Protein AF-A0A4P9TJW1-F1 (afdb_monomer)

pLDDT: mean 71.36, std 14.73, range [41.41, 89.25]

Secondary structure (DSSP, 8-state):
----TTSEE-TTT--S-EEE-TTSTTGGG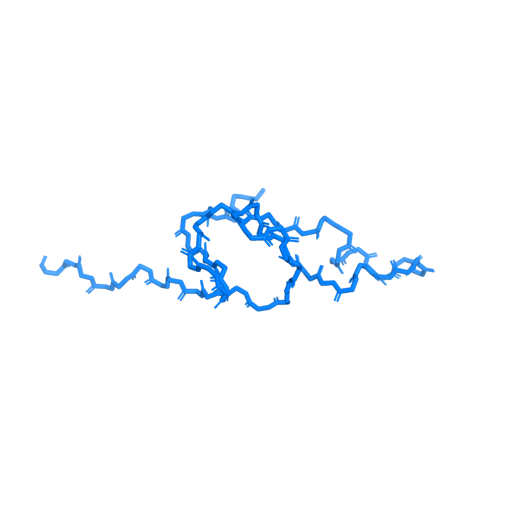SS---S-SEEESSS--EES--EE--------

Foldseek 3Di:
DCPPLQQFAAPPPRHSQKDADPQQVVVVPPDPHPPAGMAHPVVRDGHHDTPGNPVPPDDD

Sequence (60 aa):
MPSEPWRYRCPYCLSPTIRRCRNYDDASGGGPAPAARWYCKGCESPFDEPIDMKHDEVAA

Organism: NCBI:txid69527

Solvent-accessible surface area (backbone atoms only — not comparable to full-atom values): 3769 Å² total; per-residue (Å²): 131,86,74,63,59,84,37,37,23,31,76,87,74,63,33,52,54,55,45,71,42,80,53,39,84,55,44,85,71,78,59,87,52,54,96,30,40,26,36,24,70,75,75,72,44,72,40,70,70,61,41,72,48,66,79,69,94,77,72,134

Radius of gyration: 13.23 Å; Cα contacts (8 Å, |Δi|>4): 92; chains: 1; bounding box: 29×21×44 Å

Structure (mmCIF, N/CA/C/O backbone):
data_AF-A0A4P9TJW1-F1
#
_entry.id   AF-A0A4P9TJW1-F1
#
loop_
_atom_site.group_PDB
_atom_site.id
_atom_site.type_symbol
_atom_site.label_atom_id
_atom_site.label_alt_id
_atom_site.label_comp_id
_atom_site.label_asym_id
_atom_site.label_entity_id
_atom_site.label_seq_id
_atom_site.pdbx_PDB_ins_code
_atom_site.Cartn_x
_atom_site.Cartn_y
_atom_site.Cartn_z
_atom_site.occupancy
_atom_site.B_iso_or_equiv
_atom_site.auth_seq_id
_atom_site.auth_comp_id
_atom_site.auth_asym_id
_atom_site.auth_atom_id
_atom_site.pdbx_PDB_model_num
ATOM 1 N N . MET A 1 1 ? 7.917 -15.236 7.671 1.00 46.53 1 MET A N 1
ATOM 2 C CA . MET A 1 1 ? 7.963 -14.039 8.535 1.00 46.53 1 MET A CA 1
ATOM 3 C C . MET A 1 1 ? 6.582 -13.406 8.524 1.00 46.53 1 MET A C 1
ATOM 5 O O . MET A 1 1 ? 6.183 -12.972 7.446 1.00 46.53 1 MET A O 1
ATOM 9 N N . PRO A 1 2 ? 5.801 -13.427 9.618 1.00 45.50 2 PRO A N 1
ATOM 10 C CA . PRO A 1 2 ? 4.504 -12.774 9.609 1.00 45.50 2 PRO A CA 1
ATOM 11 C C . PRO A 1 2 ? 4.748 -11.275 9.791 1.00 45.50 2 PRO A C 1
ATOM 13 O O . PRO A 1 2 ? 4.960 -10.796 10.896 1.00 45.50 2 PRO A O 1
ATOM 16 N N . SER A 1 3 ? 4.804 -10.531 8.687 1.00 54.72 3 SER A N 1
ATOM 17 C CA . SER A 1 3 ? 4.555 -9.091 8.736 1.00 54.72 3 SER A CA 1
ATOM 18 C C . SER A 1 3 ? 3.084 -8.963 9.100 1.00 54.72 3 SER A C 1
ATOM 20 O O . SER A 1 3 ? 2.241 -9.261 8.259 1.00 54.72 3 SER A O 1
ATOM 22 N N . GLU A 1 4 ? 2.786 -8.675 10.363 1.00 57.12 4 GLU A N 1
ATOM 23 C CA . GLU A 1 4 ? 1.425 -8.584 10.891 1.00 57.12 4 GLU A CA 1
ATOM 24 C C . GLU A 1 4 ? 0.551 -7.713 9.968 1.00 57.12 4 GLU A C 1
ATOM 26 O O . GLU A 1 4 ? 0.737 -6.494 9.916 1.00 57.12 4 GLU A O 1
ATOM 31 N N . PRO A 1 5 ? -0.383 -8.300 9.193 1.00 56.22 5 PRO A N 1
ATOM 32 C CA . PRO A 1 5 ? -1.127 -7.559 8.174 1.00 56.22 5 PRO A CA 1
ATOM 33 C C . PRO A 1 5 ? -2.080 -6.522 8.782 1.00 56.22 5 PRO A C 1
ATOM 35 O O . PRO A 1 5 ? -2.535 -5.631 8.076 1.00 56.22 5 PRO A O 1
ATOM 38 N N . TRP A 1 6 ? -2.364 -6.611 10.085 1.00 60.84 6 TRP A N 1
ATOM 39 C CA . TRP A 1 6 ? -3.187 -5.650 10.822 1.00 60.84 6 TRP A CA 1
ATOM 40 C C . TRP A 1 6 ? -2.451 -4.364 11.214 1.00 60.84 6 TRP A C 1
ATOM 42 O O . TRP A 1 6 ? -3.107 -3.376 11.538 1.00 60.84 6 TRP A O 1
ATOM 52 N N . ARG A 1 7 ? -1.114 -4.348 11.169 1.00 73.62 7 ARG A N 1
ATOM 53 C CA . ARG A 1 7 ? -0.308 -3.189 11.575 1.00 73.62 7 ARG A CA 1
ATOM 54 C C . ARG A 1 7 ? -0.286 -2.073 10.527 1.00 73.62 7 ARG A C 1
ATOM 56 O O . ARG A 1 7 ? -0.021 -0.923 10.851 1.00 73.62 7 ARG A O 1
ATOM 63 N N . TYR A 1 8 ? -0.584 -2.388 9.270 1.00 79.19 8 TYR A N 1
ATOM 64 C CA . TYR A 1 8 ? -0.388 -1.461 8.161 1.00 79.19 8 TYR A CA 1
ATOM 65 C C . TYR A 1 8 ? -1.686 -1.148 7.416 1.00 79.19 8 TYR A C 1
ATOM 67 O O . TYR A 1 8 ? -2.486 -2.039 7.132 1.00 79.19 8 TYR A O 1
ATOM 75 N N . ARG A 1 9 ? -1.876 0.121 7.042 1.00 85.12 9 ARG A N 1
ATOM 76 C CA . ARG A 1 9 ? -3.005 0.583 6.222 1.00 85.12 9 ARG A CA 1
ATOM 77 C C . ARG A 1 9 ? -2.550 1.321 4.975 1.00 85.12 9 ARG A C 1
ATOM 79 O O . ARG A 1 9 ? -1.461 1.886 4.914 1.00 85.12 9 ARG A O 1
ATOM 86 N N . CYS A 1 10 ? -3.419 1.325 3.971 1.00 87.75 10 CYS A N 1
ATOM 87 C CA . CYS A 1 10 ? -3.212 2.119 2.769 1.00 87.75 10 CYS A CA 1
ATOM 88 C C . CYS A 1 10 ? -3.288 3.626 3.078 1.00 87.75 10 CYS A C 1
ATOM 90 O O . CYS A 1 10 ? -4.269 4.047 3.691 1.00 87.75 10 CYS A O 1
ATOM 92 N N . PRO A 1 11 ? -2.338 4.450 2.600 1.00 86.38 11 PRO A N 1
ATOM 93 C CA . PRO A 1 11 ? -2.374 5.898 2.800 1.00 86.38 11 PRO A CA 1
ATOM 94 C C . PRO A 1 11 ? -3.507 6.609 2.047 1.00 86.38 11 PRO A C 1
ATOM 96 O O . PRO A 1 11 ? -3.932 7.681 2.460 1.00 86.38 11 PRO A O 1
ATOM 99 N N . TYR A 1 12 ? -4.026 6.013 0.971 1.00 88.19 12 TYR A N 1
ATOM 100 C CA . TYR A 1 12 ? -5.049 6.643 0.131 1.00 88.19 12 TYR A CA 1
ATOM 101 C C . TYR A 1 12 ? -6.475 6.381 0.614 1.00 88.19 12 TYR A C 1
ATOM 103 O O . TYR A 1 12 ? -7.299 7.286 0.647 1.00 88.19 12 TYR A O 1
ATOM 111 N N . CYS A 1 13 ? -6.781 5.132 0.973 1.00 88.56 13 CYS A N 1
ATOM 112 C CA . CYS A 1 13 ? -8.141 4.710 1.324 1.00 88.56 13 CYS A CA 1
ATOM 113 C C . CYS A 1 13 ? -8.274 4.169 2.752 1.00 88.56 13 CYS A C 1
ATOM 115 O O . CYS A 1 13 ? -9.344 3.691 3.119 1.00 88.56 13 CYS A O 1
ATOM 117 N N . LEU A 1 14 ? -7.193 4.175 3.543 1.00 84.62 14 LEU A N 1
ATOM 118 C CA . LEU A 1 14 ? -7.147 3.633 4.909 1.00 84.62 14 LEU A CA 1
ATOM 119 C C . LEU A 1 14 ? -7.565 2.157 5.016 1.00 84.62 14 LEU A C 1
ATOM 121 O O . LEU A 1 14 ? -7.857 1.667 6.109 1.00 84.62 14 LEU A O 1
ATOM 125 N N . SER A 1 15 ? -7.574 1.425 3.900 1.00 84.56 15 SER A N 1
ATOM 126 C CA . SER A 1 15 ? -7.933 0.013 3.905 1.00 84.56 15 SER A CA 1
ATOM 127 C C . SER A 1 15 ? -6.816 -0.827 4.540 1.00 84.56 15 SER A C 1
ATOM 129 O O . SER A 1 15 ? -5.644 -0.644 4.184 1.00 84.56 15 SER A O 1
ATOM 131 N N . PRO A 1 16 ? -7.151 -1.771 5.441 1.00 80.81 16 PRO A N 1
ATOM 132 C CA . PRO A 1 16 ? -6.188 -2.704 6.028 1.00 80.81 16 PRO A CA 1
ATOM 133 C C . PRO A 1 16 ? -5.783 -3.818 5.052 1.00 80.81 16 PRO A C 1
ATOM 135 O O . PRO A 1 16 ? -4.860 -4.582 5.313 1.00 80.81 16 PRO A O 1
ATOM 138 N N . THR A 1 17 ? -6.461 -3.947 3.907 1.00 84.12 17 THR A N 1
ATOM 139 C CA . THR A 1 17 ? -6.150 -4.988 2.926 1.00 84.12 17 THR A CA 1
ATOM 140 C C . THR A 1 17 ? -5.003 -4.547 2.021 1.00 84.12 17 THR A C 1
ATOM 142 O O . THR A 1 17 ? -5.218 -4.159 0.867 1.00 84.12 17 THR A O 1
ATOM 145 N N . ILE A 1 18 ? -3.777 -4.605 2.535 1.00 84.06 18 ILE A N 1
ATOM 146 C CA . ILE A 1 18 ? -2.563 -4.306 1.771 1.00 84.06 18 ILE A CA 1
ATOM 147 C C . ILE A 1 18 ? -1.673 -5.547 1.622 1.00 84.06 18 ILE A C 1
ATOM 149 O O . ILE A 1 18 ? -1.741 -6.490 2.409 1.00 84.06 18 ILE A O 1
ATOM 153 N N . ARG A 1 19 ? -0.849 -5.578 0.575 1.00 82.69 19 ARG A N 1
ATOM 154 C CA . ARG A 1 19 ? 0.126 -6.639 0.299 1.00 82.69 19 ARG A CA 1
ATOM 155 C C . ARG A 1 19 ? 1.497 -6.028 0.057 1.00 82.69 19 ARG A C 1
ATOM 157 O O . ARG A 1 19 ? 1.603 -5.028 -0.641 1.00 82.69 19 ARG A O 1
ATOM 164 N N . AR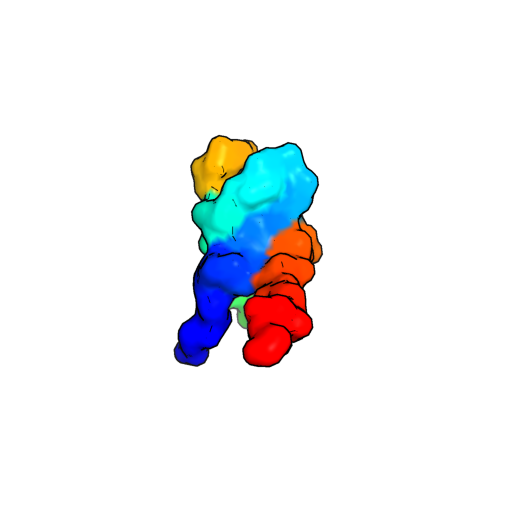G A 1 20 ? 2.542 -6.657 0.594 1.00 78.75 20 ARG A N 1
ATOM 165 C CA . ARG 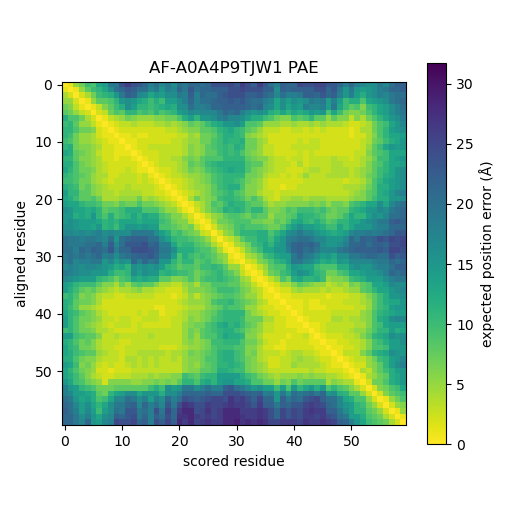A 1 20 ? 3.930 -6.295 0.293 1.00 78.75 20 ARG A CA 1
ATOM 166 C C . ARG A 1 20 ? 4.338 -6.915 -1.042 1.00 78.75 20 ARG A C 1
ATOM 168 O O . ARG A 1 20 ? 4.134 -8.113 -1.256 1.00 78.75 20 ARG A O 1
ATOM 175 N N . CYS A 1 21 ? 4.913 -6.116 -1.929 1.00 76.50 21 CYS A N 1
ATOM 176 C CA . CYS A 1 21 ? 5.461 -6.570 -3.198 1.00 76.50 21 CYS A CA 1
ATOM 177 C C . CYS A 1 21 ? 6.709 -7.417 -2.926 1.00 76.50 21 CYS A C 1
ATOM 179 O O . CYS A 1 21 ? 7.707 -6.930 -2.396 1.00 76.50 21 CYS A O 1
ATOM 181 N N . ARG A 1 22 ? 6.646 -8.707 -3.277 1.00 67.00 22 ARG A N 1
ATOM 182 C CA . ARG A 1 22 ? 7.689 -9.699 -2.961 1.00 67.00 22 ARG A CA 1
ATOM 183 C C . ARG A 1 22 ? 9.040 -9.385 -3.614 1.00 67.00 22 ARG A C 1
ATOM 185 O O . ARG A 1 22 ? 10.067 -9.731 -3.050 1.00 67.00 22 ARG A O 1
ATOM 192 N N . ASN A 1 23 ? 9.022 -8.688 -4.747 1.00 65.25 23 ASN A N 1
ATOM 193 C CA . ASN A 1 23 ? 10.212 -8.398 -5.546 1.00 65.25 23 ASN A CA 1
ATOM 194 C C . ASN A 1 23 ? 10.881 -7.058 -5.189 1.00 65.25 23 ASN A C 1
ATOM 196 O O . ASN A 1 23 ? 11.857 -6.695 -5.831 1.00 65.25 23 ASN A O 1
ATOM 200 N N . TYR A 1 24 ? 10.363 -6.303 -4.211 1.00 65.88 24 TYR A N 1
ATOM 201 C CA . TYR A 1 24 ? 10.956 -5.011 -3.836 1.00 65.88 24 TYR A CA 1
ATOM 202 C C . TYR A 1 24 ? 12.269 -5.189 -3.053 1.00 65.88 24 TYR A C 1
ATOM 204 O O . TYR A 1 24 ? 13.255 -4.529 -3.353 1.00 65.88 24 TYR A O 1
ATOM 212 N N . ASP A 1 25 ? 12.311 -6.123 -2.095 1.00 61.16 25 ASP A N 1
ATOM 213 C CA . ASP A 1 25 ? 13.536 -6.441 -1.334 1.00 61.16 25 ASP A CA 1
ATOM 214 C C . ASP A 1 25 ? 14.571 -7.225 -2.162 1.00 61.16 25 ASP A C 1
ATOM 216 O O . ASP A 1 25 ? 15.755 -7.196 -1.846 1.00 61.16 25 ASP A O 1
ATOM 220 N N . ASP A 1 26 ? 14.139 -7.907 -3.228 1.00 60.69 26 ASP A N 1
ATOM 221 C CA . ASP A 1 26 ? 14.997 -8.735 -4.093 1.00 60.69 26 ASP A CA 1
ATOM 222 C C . ASP A 1 26 ? 15.669 -7.923 -5.222 1.00 60.69 26 ASP A C 1
ATOM 224 O O . ASP A 1 26 ? 16.411 -8.453 -6.049 1.00 60.69 26 ASP A O 1
ATOM 228 N N . ALA A 1 27 ? 15.460 -6.601 -5.248 1.00 54.75 27 ALA A N 1
ATOM 229 C CA . ALA A 1 27 ? 16.014 -5.692 -6.254 1.00 54.75 27 ALA A CA 1
ATOM 230 C C . ALA A 1 27 ? 17.558 -5.592 -6.257 1.00 54.75 27 ALA A C 1
ATOM 232 O O . ALA A 1 27 ? 18.123 -4.878 -7.083 1.00 54.75 27 ALA A O 1
ATOM 233 N N . SER A 1 28 ? 18.269 -6.338 -5.404 1.00 55.69 28 SER A N 1
ATOM 234 C CA . SER A 1 28 ? 19.717 -6.550 -5.543 1.00 55.69 28 SER A CA 1
ATOM 235 C C . SER A 1 28 ? 20.103 -7.384 -6.780 1.00 55.69 28 SER A C 1
ATOM 237 O O . SER A 1 28 ? 21.279 -7.411 -7.132 1.00 55.69 28 SER A O 1
ATOM 239 N N . GLY A 1 29 ? 19.150 -8.042 -7.457 1.00 55.44 29 GLY A N 1
ATOM 240 C CA . GLY A 1 29 ? 19.404 -8.976 -8.566 1.00 55.44 29 GLY A CA 1
ATOM 241 C C . GLY A 1 29 ? 19.416 -8.414 -10.000 1.00 55.44 29 GLY A C 1
ATOM 242 O O . GLY A 1 29 ? 19.514 -9.198 -10.940 1.00 55.44 29 GLY A O 1
ATOM 243 N N . GLY A 1 30 ? 19.309 -7.098 -10.218 1.00 51.59 30 GLY A N 1
ATOM 244 C CA . GLY A 1 30 ? 19.440 -6.501 -11.564 1.00 51.59 30 GLY A CA 1
ATOM 245 C C . GLY A 1 30 ? 18.202 -6.582 -12.477 1.00 51.59 30 GLY A C 1
ATOM 246 O O . GLY A 1 30 ? 18.312 -6.325 -13.675 1.00 51.59 30 GLY A O 1
ATOM 247 N N . GLY A 1 31 ? 17.023 -6.914 -11.938 1.00 59.94 31 GLY A N 1
ATOM 248 C CA . GLY A 1 31 ? 15.735 -6.759 -12.631 1.00 59.94 31 GLY A CA 1
ATOM 249 C C . GLY A 1 31 ? 15.107 -5.376 -12.398 1.00 59.94 31 GLY A C 1
ATOM 250 O O . GLY A 1 31 ? 15.528 -4.669 -11.480 1.00 59.94 31 GLY A O 1
ATOM 251 N N . PRO A 1 32 ? 14.090 -4.965 -13.183 1.00 58.09 32 PRO A N 1
ATOM 252 C CA . PRO A 1 32 ? 13.347 -3.745 -12.889 1.00 58.09 32 PRO A CA 1
ATOM 253 C C . PRO A 1 32 ? 12.671 -3.909 -11.524 1.00 58.09 32 PRO A C 1
ATOM 255 O O . PRO A 1 32 ? 11.755 -4.721 -11.366 1.00 58.09 32 PRO A O 1
ATOM 258 N N . ALA A 1 33 ? 13.163 -3.174 -10.525 1.00 59.28 33 ALA A N 1
ATOM 259 C CA . ALA A 1 33 ? 12.555 -3.141 -9.205 1.00 59.28 33 ALA A CA 1
ATOM 260 C C . ALA A 1 33 ? 11.073 -2.748 -9.356 1.00 59.28 33 ALA A C 1
ATOM 262 O O . ALA A 1 33 ? 10.763 -1.848 -10.146 1.00 59.28 33 ALA A O 1
ATOM 263 N N . PRO A 1 34 ? 10.136 -3.408 -8.652 1.00 63.44 34 PRO A N 1
ATOM 264 C CA . PRO A 1 34 ? 8.756 -2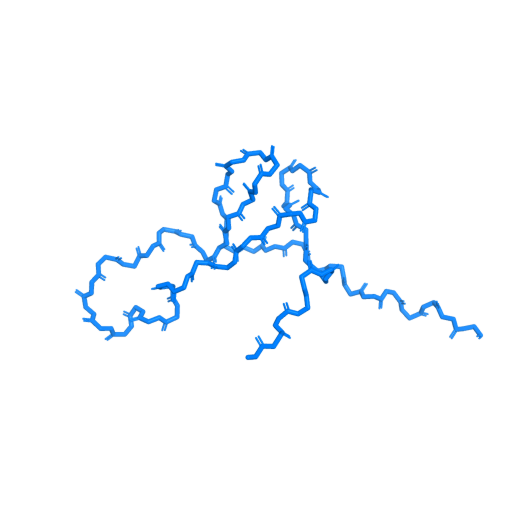.948 -8.648 1.00 63.44 34 PRO A CA 1
ATOM 265 C C . PRO A 1 34 ? 8.725 -1.496 -8.166 1.00 63.44 34 PRO A C 1
ATOM 267 O O . PRO A 1 34 ? 9.362 -1.165 -7.170 1.00 63.44 34 PRO A O 1
ATOM 270 N N . ALA A 1 35 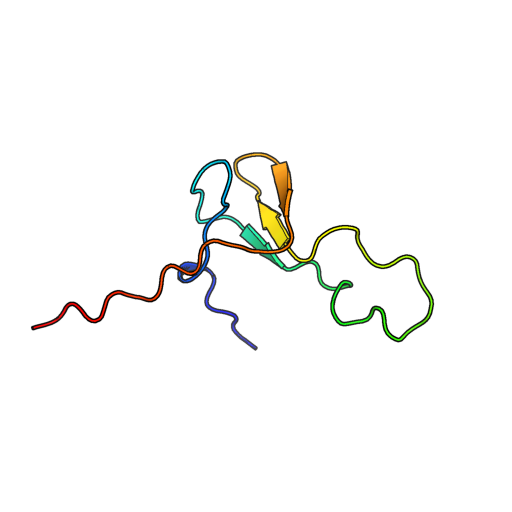? 7.964 -0.650 -8.863 1.00 69.31 35 ALA A N 1
ATOM 271 C CA . ALA A 1 35 ? 7.895 0.787 -8.593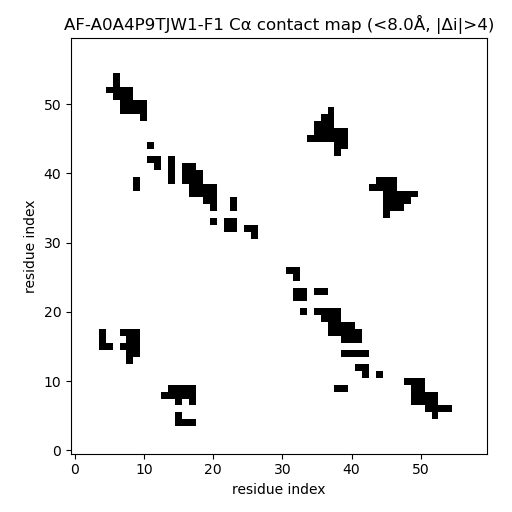 1.00 69.31 35 ALA A CA 1
ATOM 272 C C . ALA A 1 35 ? 7.413 1.139 -7.174 1.00 69.31 35 ALA A C 1
ATOM 274 O O . ALA A 1 35 ? 7.540 2.288 -6.778 1.00 69.31 35 ALA A O 1
ATOM 275 N N . ALA A 1 36 ? 6.846 0.172 -6.442 1.00 73.19 36 ALA A N 1
ATOM 276 C CA . ALA A 1 36 ? 6.367 0.364 -5.085 1.00 73.19 36 ALA A CA 1
ATOM 277 C C . ALA A 1 36 ? 6.539 -0.887 -4.215 1.00 73.19 36 ALA A C 1
ATOM 279 O O . ALA A 1 36 ? 6.314 -2.023 -4.658 1.00 73.19 36 ALA A O 1
ATOM 280 N N . ARG A 1 37 ? 6.859 -0.669 -2.937 1.00 80.62 37 ARG A N 1
ATOM 281 C CA . ARG A 1 37 ? 7.010 -1.731 -1.927 1.00 80.62 37 ARG A CA 1
ATOM 282 C C . ARG A 1 37 ? 5.692 -2.387 -1.501 1.00 80.62 37 ARG A C 1
ATOM 284 O O . ARG A 1 37 ? 5.701 -3.556 -1.101 1.00 80.62 37 ARG A O 1
ATOM 291 N N . TRP A 1 38 ? 4.569 -1.679 -1.577 1.00 83.19 38 TRP A N 1
ATOM 292 C CA . TRP A 1 38 ? 3.252 -2.142 -1.140 1.00 83.19 38 TRP A CA 1
ATOM 293 C C . TRP A 1 38 ? 2.164 -1.869 -2.177 1.00 83.19 38 TRP A C 1
ATOM 295 O O . TRP A 1 38 ? 2.271 -0.998 -3.036 1.00 83.19 38 TRP A O 1
ATOM 305 N N . TYR A 1 39 ? 1.086 -2.640 -2.076 1.00 85.94 39 TYR A N 1
ATOM 306 C CA . TYR A 1 39 ? -0.090 -2.540 -2.926 1.00 85.94 39 TYR A CA 1
ATOM 307 C C . TYR A 1 39 ? -1.362 -2.683 -2.092 1.00 85.94 39 TYR A C 1
ATOM 309 O O . TYR A 1 39 ? -1.503 -3.641 -1.324 1.00 85.94 39 TYR A O 1
ATOM 317 N N . CYS A 1 40 ? -2.311 -1.760 -2.239 1.00 88.44 40 CYS A N 1
ATOM 318 C CA . CYS A 1 40 ? -3.607 -1.848 -1.571 1.00 88.44 40 CYS A CA 1
ATOM 319 C C . CYS A 1 40 ? -4.623 -2.532 -2.475 1.00 88.44 40 CYS A C 1
ATOM 321 O O . CYS A 1 40 ? -4.817 -2.121 -3.608 1.00 88.44 40 CYS A O 1
ATOM 323 N N . LYS A 1 41 ? -5.346 -3.518 -1.942 1.00 85.56 41 LYS A N 1
ATOM 324 C CA . LYS A 1 41 ? -6.476 -4.142 -2.643 1.00 85.56 41 LYS A CA 1
ATOM 325 C C . LYS A 1 41 ? -7.765 -3.324 -2.620 1.00 85.56 41 LYS A C 1
ATOM 327 O O . LYS A 1 41 ? -8.655 -3.607 -3.403 1.00 85.56 41 LYS A O 1
ATOM 332 N N . GLY A 1 42 ? -7.895 -2.381 -1.687 1.00 86.94 42 GLY A N 1
ATOM 333 C CA . GLY A 1 42 ? -9.104 -1.569 -1.534 1.00 86.94 42 GLY A CA 1
ATOM 334 C C . GLY A 1 42 ? -9.227 -0.488 -2.604 1.00 86.94 42 GLY A C 1
ATOM 335 O O . GLY A 1 42 ? -10.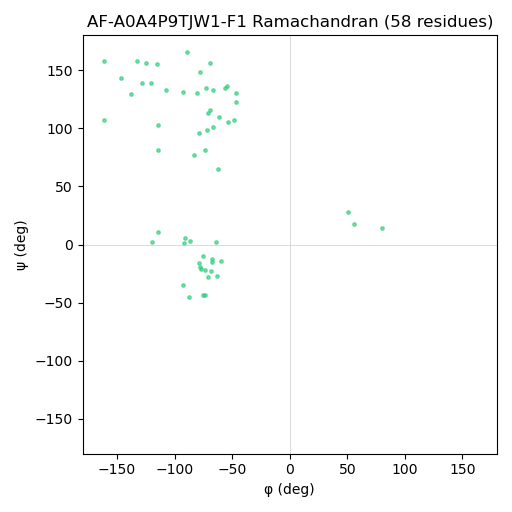298 -0.307 -3.163 1.00 86.94 42 GLY A O 1
ATOM 336 N N . CYS A 1 43 ? -8.126 0.204 -2.903 1.00 89.25 43 CYS A N 1
ATOM 337 C CA . CYS A 1 43 ? -8.071 1.242 -3.937 1.00 89.25 43 CYS A CA 1
ATOM 338 C C . CYS A 1 43 ? -7.159 0.873 -5.114 1.00 89.25 43 CYS A C 1
ATOM 340 O O . CYS A 1 43 ? -6.799 1.742 -5.902 1.00 89.25 43 CYS A O 1
ATOM 342 N N . GLU A 1 44 ? -6.716 -0.388 -5.175 1.00 88.62 44 GLU A N 1
ATOM 343 C CA . GLU A 1 44 ? -5.875 -0.942 -6.247 1.00 88.62 44 GLU A CA 1
ATOM 344 C C . GLU A 1 44 ? -4.621 -0.105 -6.559 1.00 88.62 44 GLU A C 1
ATOM 346 O O . GLU A 1 44 ? -4.101 -0.114 -7.672 1.00 88.62 44 GLU A O 1
ATOM 351 N N . SER A 1 45 ? -4.125 0.623 -5.553 1.00 85.50 45 SER A N 1
ATOM 352 C CA . SER A 1 45 ? -3.057 1.609 -5.710 1.00 85.50 45 SER A CA 1
ATOM 353 C C . SER A 1 45 ? -1.739 1.111 -5.104 1.00 85.50 45 SER A C 1
ATOM 355 O O . SER A 1 45 ? -1.743 0.627 -3.961 1.00 85.50 45 SER A O 1
ATOM 357 N N . PRO A 1 46 ? -0.614 1.235 -5.833 1.00 86.38 46 PRO A N 1
ATOM 358 C CA . PRO A 1 46 ? 0.728 0.989 -5.308 1.00 86.38 46 PRO A CA 1
ATOM 359 C C . PRO A 1 46 ? 1.242 2.164 -4.449 1.00 86.38 46 PRO A C 1
ATOM 361 O O . PRO A 1 46 ? 0.877 3.309 -4.699 1.00 86.38 46 PRO A O 1
ATOM 364 N N . PHE A 1 47 ? 2.068 1.888 -3.433 1.00 84.50 47 PHE A N 1
ATOM 365 C CA . PHE A 1 47 ? 2.747 2.886 -2.579 1.00 84.50 47 PHE A CA 1
ATOM 366 C C . PHE A 1 47 ? 3.946 2.281 -1.835 1.00 84.50 47 PHE A C 1
ATOM 368 O O . PHE A 1 47 ? 4.010 1.073 -1.612 1.00 84.50 47 PHE A O 1
ATOM 375 N N . ASP A 1 48 ? 4.885 3.118 -1.403 1.00 83.81 48 ASP A N 1
ATOM 376 C CA . ASP A 1 48 ? 6.106 2.673 -0.715 1.00 83.81 48 ASP A CA 1
ATOM 377 C C . ASP A 1 48 ? 5.986 2.659 0.806 1.00 83.81 48 ASP A C 1
ATOM 379 O O . ASP A 1 48 ? 6.510 1.759 1.472 1.00 83.81 48 ASP A O 1
ATOM 383 N N . GLU A 1 49 ? 5.240 3.619 1.347 1.00 84.62 49 GLU A N 1
ATOM 384 C CA . GLU A 1 49 ? 5.081 3.825 2.781 1.00 84.62 49 GLU A CA 1
ATOM 385 C C . GLU A 1 49 ? 3.624 3.565 3.192 1.00 84.62 49 GLU A C 1
ATOM 387 O O . GLU A 1 49 ? 2.738 4.381 2.923 1.00 84.62 49 GLU A O 1
ATOM 392 N N . PRO A 1 50 ? 3.323 2.404 3.804 1.00 85.69 50 PRO A N 1
ATOM 393 C CA . PRO A 1 50 ? 2.038 2.195 4.445 1.00 85.69 50 PRO A CA 1
ATOM 394 C C . PRO A 1 50 ? 1.933 3.069 5.692 1.00 85.69 50 PRO A C 1
ATOM 396 O O . PRO A 1 50 ? 2.929 3.370 6.349 1.00 85.69 50 PRO A O 1
ATOM 399 N N . ILE A 1 51 ? 0.703 3.370 6.095 1.00 85.50 51 ILE A N 1
ATOM 400 C CA . ILE A 1 51 ? 0.450 3.932 7.418 1.00 85.50 51 ILE A CA 1
ATOM 401 C C . ILE A 1 51 ? 0.701 2.826 8.445 1.00 85.50 51 ILE A C 1
ATOM 403 O O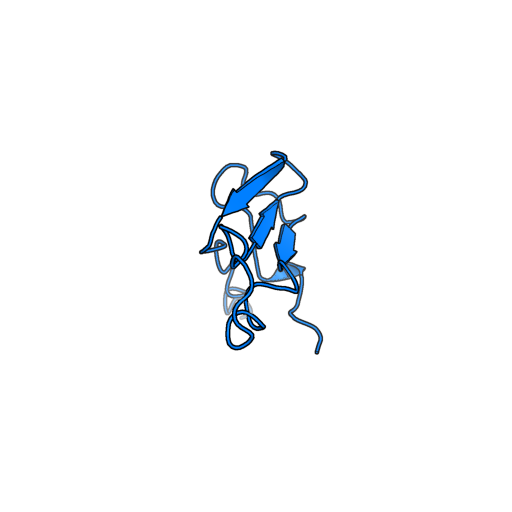 . ILE A 1 51 ? -0.039 1.840 8.479 1.00 85.50 51 ILE A O 1
ATOM 407 N N . ASP A 1 52 ? 1.743 2.985 9.263 1.00 81.94 52 ASP A N 1
ATOM 408 C CA . ASP A 1 52 ? 1.987 2.157 10.447 1.00 81.94 52 ASP A CA 1
ATOM 409 C C . ASP A 1 52 ? 0.955 2.550 11.503 1.00 81.94 52 ASP A C 1
ATOM 411 O O . ASP A 1 52 ? 1.104 3.544 12.213 1.00 81.94 52 ASP A O 1
ATOM 415 N N . MET A 1 53 ? -0.112 1.766 11.608 1.00 73.75 53 MET A N 1
ATOM 416 C CA . MET A 1 53 ? -0.884 1.733 12.834 1.00 73.75 53 MET A CA 1
ATOM 417 C C . MET A 1 53 ? -0.039 0.964 13.840 1.00 73.75 53 MET A C 1
ATOM 419 O O . MET A 1 53 ? -0.234 -0.240 14.034 1.00 73.75 53 MET A O 1
ATOM 423 N N . LYS A 1 54 ? 0.930 1.642 14.473 1.00 63.97 54 LYS A N 1
ATOM 424 C CA . LYS A 1 54 ? 1.399 1.172 15.776 1.00 63.97 54 LYS A CA 1
ATOM 425 C C . LYS A 1 54 ? 0.134 0.895 16.567 1.00 63.97 54 LYS A C 1
ATOM 427 O O . LYS A 1 54 ? -0.734 1.762 16.643 1.00 63.97 54 LYS A O 1
ATOM 432 N N . HIS A 1 55 ? -0.005 -0.342 17.029 1.00 55.72 55 HIS A N 1
ATOM 433 C CA . HIS A 1 55 ? -1.011 -0.668 18.017 1.00 55.72 55 HIS A CA 1
ATOM 434 C C . HIS A 1 55 ? -0.741 0.330 19.136 1.00 55.72 55 HIS A C 1
ATOM 436 O O . HIS A 1 55 ? 0.328 0.276 19.745 1.00 55.72 55 HIS A O 1
ATOM 442 N N . ASP A 1 56 ? -1.602 1.341 19.239 1.00 48.72 56 ASP A N 1
ATOM 443 C CA . ASP A 1 56 ? -1.540 2.331 20.295 1.00 48.72 56 ASP A CA 1
ATOM 444 C C . ASP A 1 56 ? -1.362 1.517 21.577 1.00 48.72 56 ASP A C 1
ATOM 446 O O . ASP A 1 56 ? -2.037 0.495 21.756 1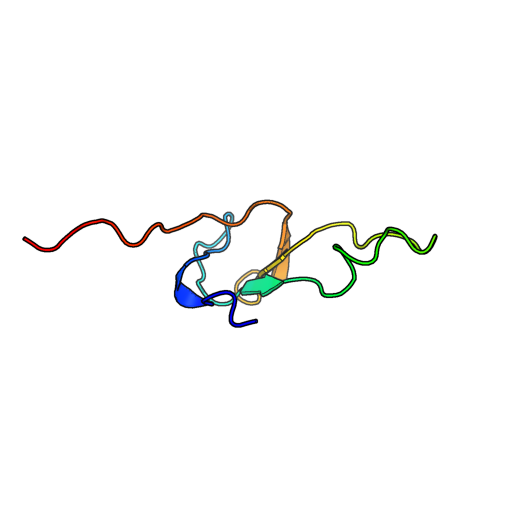.00 48.72 56 ASP A O 1
ATOM 450 N N . GLU A 1 57 ? -0.380 1.886 22.395 1.00 47.75 57 GLU A N 1
ATOM 451 C CA . GLU A 1 57 ? -0.207 1.378 23.753 1.00 47.75 57 GLU A CA 1
ATOM 452 C C . GLU A 1 57 ? -1.435 1.790 24.586 1.00 47.75 57 GLU A C 1
ATOM 454 O O . GLU A 1 57 ? -1.353 2.584 25.516 1.00 47.75 57 GLU A O 1
ATOM 459 N N . VAL A 1 58 ? -2.607 1.267 24.232 1.00 55.00 58 VAL A N 1
ATOM 460 C CA . VAL A 1 58 ? -3.862 1.416 24.950 1.00 55.00 58 VAL A CA 1
ATOM 461 C C . VAL A 1 58 ? -4.236 0.038 25.443 1.00 55.00 58 VAL A C 1
ATOM 463 O O . VAL A 1 58 ? -5.030 -0.689 24.850 1.00 55.00 58 VAL A O 1
ATOM 466 N N . ALA A 1 59 ? -3.608 -0.312 26.550 1.00 42.44 59 ALA A N 1
ATOM 467 C CA . ALA A 1 59 ? -4.334 -0.670 27.757 1.00 42.44 59 ALA A CA 1
ATOM 468 C C . ALA A 1 59 ? -3.312 -0.549 28.900 1.00 42.44 59 ALA A C 1
ATOM 470 O O . ALA A 1 59 ? -2.280 -1.214 28.864 1.00 42.44 59 ALA A O 1
ATOM 471 N N . ALA A 1 60 ? -3.401 0.472 29.755 1.00 41.41 60 ALA A N 1
ATOM 472 C CA . ALA A 1 60 ? -4.450 0.655 30.768 1.00 41.41 60 ALA A CA 1
ATOM 473 C C . ALA A 1 60 ? -4.419 -0.456 31.823 1.00 41.41 60 ALA A C 1
ATOM 475 O O . ALA A 1 60 ? -4.540 -1.639 31.438 1.00 41.41 60 ALA A O 1
#

Mean predicted aligned error: 9.78 Å